Protein AF-A0A559QR42-F1 (afdb_monomer)

Structure (mmCIF, N/CA/C/O backbone):
data_AF-A0A559QR42-F1
#
_entry.id   AF-A0A559QR42-F1
#
loop_
_atom_site.group_PDB
_atom_site.id
_atom_site.type_symbol
_atom_site.label_atom_id
_atom_site.label_alt_id
_atom_site.label_comp_id
_atom_site.label_asym_id
_atom_site.label_entity_id
_atom_site.label_seq_id
_atom_site.pdbx_PDB_ins_code
_atom_site.Cartn_x
_atom_site.Cartn_y
_atom_site.Cartn_z
_atom_site.occupancy
_atom_site.B_iso_or_equiv
_atom_site.auth_seq_id
_atom_site.auth_comp_id
_atom_site.auth_asym_id
_atom_site.auth_atom_id
_atom_site.pdbx_PDB_model_num
ATOM 1 N N . MET A 1 1 ? 71.971 24.942 -103.217 1.00 48.34 1 MET A N 1
ATOM 2 C CA . MET A 1 1 ? 70.537 24.735 -102.934 1.00 48.34 1 MET A CA 1
ATOM 3 C C . MET A 1 1 ? 70.206 23.265 -103.142 1.00 48.34 1 MET A C 1
ATOM 5 O O . MET A 1 1 ? 70.294 22.813 -104.277 1.00 48.34 1 MET A O 1
ATOM 9 N N . PRO A 1 2 ? 69.898 22.518 -102.072 1.00 41.50 2 PRO A N 1
ATOM 10 C CA . PRO A 1 2 ? 69.070 21.326 -102.202 1.00 41.50 2 PRO A CA 1
ATOM 11 C C . PRO A 1 2 ? 67.877 21.336 -101.234 1.00 41.50 2 PRO A C 1
ATOM 13 O O . PRO A 1 2 ? 67.945 21.828 -100.109 1.00 41.50 2 PRO A O 1
ATOM 16 N N . HIS A 1 3 ? 66.775 20.794 -101.742 1.00 40.75 3 HIS A N 1
ATOM 17 C CA . HIS A 1 3 ? 65.477 20.646 -101.105 1.00 40.75 3 HIS A CA 1
ATOM 18 C C . HIS A 1 3 ? 65.529 19.683 -99.911 1.00 40.75 3 HIS A C 1
ATOM 20 O O . HIS A 1 3 ? 66.022 18.563 -100.027 1.00 40.75 3 HIS A O 1
ATOM 26 N N . ASN A 1 4 ? 64.964 20.115 -98.783 1.00 46.62 4 ASN A N 1
ATOM 27 C CA . ASN A 1 4 ? 64.775 19.302 -97.587 1.00 46.62 4 ASN A CA 1
ATOM 28 C C . ASN A 1 4 ? 63.515 18.435 -97.763 1.00 46.62 4 ASN A C 1
ATOM 30 O O . ASN A 1 4 ? 62.395 18.942 -97.706 1.00 46.62 4 ASN A O 1
ATOM 34 N N . GLN A 1 5 ? 63.698 17.145 -98.040 1.00 47.84 5 GLN A N 1
ATOM 35 C CA . GLN A 1 5 ? 62.618 16.159 -98.067 1.00 47.84 5 GLN A CA 1
ATOM 36 C C . GLN A 1 5 ? 62.342 15.685 -96.638 1.00 47.84 5 GLN A C 1
ATOM 38 O O . GLN A 1 5 ? 63.088 14.880 -96.084 1.00 47.84 5 GLN A O 1
ATOM 43 N N . VAL A 1 6 ? 61.272 16.204 -96.034 1.00 47.19 6 VAL A N 1
ATOM 44 C CA . VAL A 1 6 ? 60.769 15.712 -94.747 1.00 47.19 6 VAL A CA 1
ATOM 45 C C . VAL A 1 6 ? 60.077 14.367 -94.978 1.00 47.19 6 VAL A C 1
ATOM 47 O O . VAL A 1 6 ? 59.189 14.234 -95.820 1.00 47.19 6 VAL A O 1
ATOM 50 N N . SER A 1 7 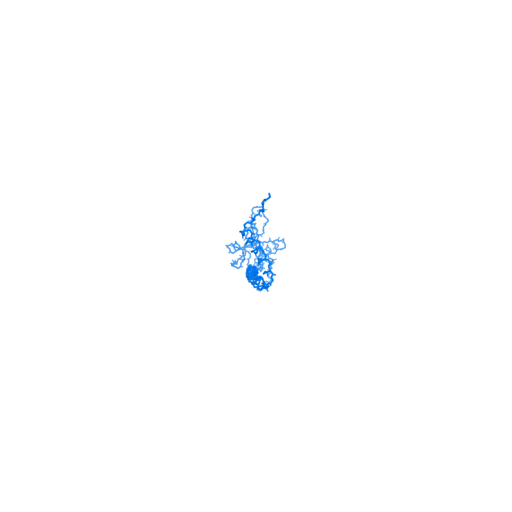? 60.548 13.364 -94.242 1.00 45.50 7 SER A N 1
ATOM 51 C CA . SER A 1 7 ? 60.148 11.961 -94.315 1.00 45.50 7 SER A CA 1
ATOM 52 C C . SER A 1 7 ? 58.661 11.760 -93.983 1.00 45.50 7 SER A C 1
ATOM 54 O O . SER A 1 7 ? 58.138 12.338 -93.034 1.00 45.50 7 SER A O 1
ATOM 56 N N . GLN A 1 8 ? 57.986 10.884 -94.736 1.00 50.66 8 GLN A N 1
ATOM 57 C CA . GLN A 1 8 ? 56.552 10.544 -94.639 1.00 50.66 8 GLN A CA 1
ATOM 58 C C . GLN A 1 8 ? 56.099 9.912 -93.299 1.00 50.66 8 GLN A C 1
ATOM 60 O O . GLN A 1 8 ? 54.953 9.473 -93.181 1.00 50.66 8 GLN A O 1
ATOM 65 N N . LEU A 1 9 ? 56.955 9.855 -92.276 1.00 47.38 9 LEU A N 1
ATOM 66 C CA . LEU A 1 9 ? 56.618 9.286 -90.966 1.00 47.38 9 LEU A CA 1
ATOM 67 C C . LEU A 1 9 ? 55.801 10.228 -90.062 1.00 47.38 9 LEU A C 1
ATOM 69 O O . LEU A 1 9 ? 55.102 9.736 -89.177 1.00 47.38 9 LEU A O 1
ATOM 73 N N . ASP A 1 10 ? 55.786 11.538 -90.323 1.00 46.66 10 ASP A N 1
ATOM 74 C CA . ASP A 1 10 ? 55.087 12.511 -89.463 1.00 46.66 10 ASP A CA 1
ATOM 75 C C . ASP A 1 10 ? 53.587 12.695 -89.774 1.00 46.66 10 ASP A C 1
ATOM 77 O O . ASP A 1 10 ? 52.849 13.271 -88.976 1.00 46.66 10 ASP A O 1
ATOM 81 N N . LEU A 1 11 ? 53.072 12.144 -90.880 1.00 46.94 11 LEU A N 1
ATOM 82 C CA . LEU A 1 11 ? 51.648 12.267 -91.247 1.00 46.94 11 LEU A CA 1
ATOM 83 C C . LEU A 1 11 ? 50.725 11.218 -90.602 1.00 46.94 11 LEU A C 1
ATOM 85 O O . LEU A 1 11 ? 49.505 11.306 -90.744 1.00 46.94 11 LEU A O 1
ATOM 89 N N . ARG A 1 12 ? 51.262 10.234 -89.865 1.00 47.16 12 ARG A N 1
ATOM 90 C CA . ARG A 1 12 ? 50.450 9.184 -89.216 1.00 47.16 12 ARG A CA 1
ATOM 91 C C . ARG A 1 12 ? 50.103 9.445 -87.747 1.00 47.16 12 ARG A C 1
ATOM 93 O O . ARG A 1 12 ? 49.232 8.755 -87.224 1.00 47.16 12 ARG A O 1
ATOM 100 N N . SER A 1 13 ? 50.694 10.447 -87.090 1.00 47.94 13 SER A N 1
ATOM 101 C CA . SER A 1 13 ? 50.365 10.773 -85.688 1.00 47.94 13 SER A CA 1
ATOM 102 C C . SER A 1 13 ? 49.194 11.762 -85.539 1.00 47.94 13 SER A C 1
ATOM 104 O O . SER A 1 13 ? 48.514 11.757 -84.514 1.00 47.94 13 SER A O 1
ATOM 106 N N . GLY A 1 14 ? 48.886 12.556 -86.574 1.00 46.16 14 GLY A N 1
ATOM 107 C CA . GLY A 1 14 ? 47.827 13.576 -86.532 1.00 46.16 14 GLY A CA 1
ATOM 108 C C . GLY A 1 14 ? 46.398 13.068 -86.777 1.00 46.16 14 GLY A C 1
ATOM 109 O O . GLY A 1 14 ? 45.439 13.699 -86.339 1.00 46.16 14 GLY A O 1
ATOM 110 N N . ALA A 1 15 ? 46.222 11.913 -87.429 1.00 45.84 15 ALA A N 1
ATOM 111 C CA . ALA A 1 15 ? 44.895 11.402 -87.800 1.00 45.84 15 ALA A CA 1
ATOM 112 C C . ALA A 1 15 ? 44.193 10.589 -86.690 1.00 45.84 15 ALA A C 1
ATOM 114 O O . ALA A 1 15 ? 42.978 10.404 -86.731 1.00 45.84 15 ALA A O 1
ATOM 115 N N . VAL A 1 16 ? 44.922 10.128 -85.665 1.00 46.62 16 VAL A N 1
ATOM 116 C CA . VAL A 1 16 ? 44.356 9.280 -84.591 1.00 46.62 16 VAL A CA 1
ATOM 117 C C . VAL A 1 16 ? 43.751 10.106 -83.444 1.00 46.62 16 VAL A C 1
AT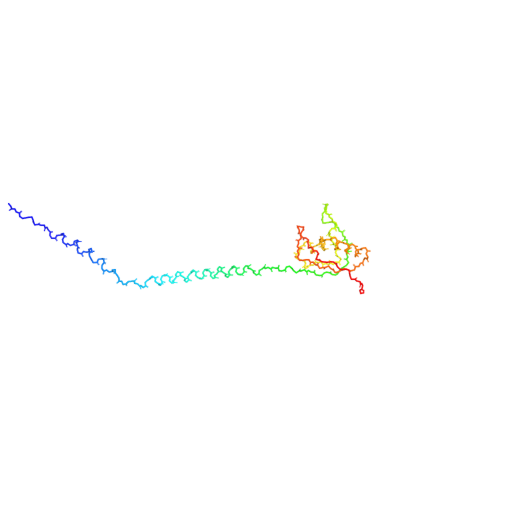OM 119 O O . VAL A 1 16 ? 42.957 9.595 -82.654 1.00 46.62 16 VAL A O 1
ATOM 122 N N . ILE A 1 17 ? 44.044 11.408 -83.371 1.00 46.78 17 ILE A N 1
ATOM 123 C CA . ILE A 1 17 ? 43.548 12.279 -82.291 1.00 46.78 17 ILE A CA 1
ATOM 124 C C . ILE A 1 17 ? 42.152 12.854 -82.610 1.00 46.78 17 ILE A C 1
ATOM 126 O O . ILE A 1 17 ? 41.370 13.104 -81.692 1.00 46.78 17 ILE A O 1
ATOM 130 N N . CYS A 1 18 ? 41.765 12.961 -83.886 1.00 41.34 18 CYS A N 1
ATOM 131 C CA . CYS A 1 18 ? 40.455 13.508 -84.271 1.00 41.34 18 CYS A CA 1
ATOM 132 C C . CYS A 1 18 ? 39.298 12.491 -84.251 1.00 41.34 18 CYS A C 1
ATOM 134 O O . CYS A 1 18 ? 38.146 12.898 -84.129 1.00 41.34 18 CYS A O 1
ATOM 136 N N . ALA A 1 19 ? 39.564 11.179 -84.270 1.00 43.06 19 ALA A N 1
ATOM 137 C CA . ALA A 1 19 ? 38.504 10.163 -84.209 1.00 43.06 19 ALA A CA 1
ATOM 138 C C . ALA A 1 19 ? 38.020 9.845 -82.778 1.00 43.06 19 ALA A C 1
ATOM 140 O O . ALA A 1 19 ? 36.932 9.301 -82.602 1.00 43.06 19 ALA A O 1
ATOM 141 N N . LYS A 1 20 ? 38.777 10.207 -81.729 1.00 39.41 20 LYS A N 1
ATOM 142 C CA . LYS A 1 20 ? 38.377 9.932 -80.332 1.00 39.41 20 LYS A CA 1
ATOM 143 C C . LYS A 1 20 ? 37.459 10.984 -79.702 1.00 39.41 20 LYS A C 1
ATOM 145 O O . LYS A 1 20 ? 36.900 10.716 -78.644 1.00 39.41 20 LYS A O 1
ATOM 150 N N . ARG A 1 21 ? 37.263 12.156 -80.323 1.00 42.84 21 ARG A N 1
ATOM 151 C CA . ARG A 1 21 ? 36.347 13.198 -79.805 1.00 42.84 21 ARG A CA 1
ATOM 152 C C . ARG A 1 21 ? 34.956 13.211 -80.439 1.00 42.84 21 ARG A C 1
ATOM 154 O O . ARG A 1 21 ? 34.079 13.872 -79.897 1.00 42.84 21 ARG A O 1
ATOM 161 N N . TYR A 1 22 ? 34.722 12.445 -81.504 1.00 36.47 22 TYR A N 1
ATOM 162 C CA . TYR A 1 22 ? 33.436 12.415 -82.217 1.00 36.47 22 TYR A CA 1
ATOM 163 C C . TYR A 1 22 ? 32.593 11.153 -81.951 1.00 36.47 22 TYR A C 1
ATOM 165 O O . TYR A 1 22 ? 31.733 10.791 -82.741 1.00 36.47 22 TYR A O 1
ATOM 173 N N . ALA A 1 23 ? 32.819 10.487 -80.814 1.00 38.44 23 ALA A N 1
ATOM 174 C CA . ALA A 1 23 ? 31.893 9.502 -80.241 1.00 38.44 23 ALA A CA 1
ATOM 175 C C . ALA A 1 23 ? 31.300 10.000 -78.905 1.00 38.44 23 ALA A C 1
ATOM 177 O O . ALA A 1 23 ? 30.876 9.224 -78.051 1.00 38.44 23 ALA A O 1
ATOM 178 N N . SER A 1 24 ? 31.291 11.322 -78.710 1.00 45.84 24 SER A N 1
ATOM 179 C CA . SER A 1 24 ? 30.508 11.994 -77.678 1.00 45.84 24 SER A CA 1
ATOM 180 C C . SER A 1 24 ? 29.122 12.270 -78.244 1.00 45.84 24 SER A C 1
ATOM 182 O O . SER A 1 24 ? 28.943 13.278 -78.917 1.00 45.84 24 SER A O 1
ATOM 184 N N . THR A 1 25 ? 28.191 11.340 -78.013 1.00 45.34 25 THR A N 1
ATOM 185 C CA . THR A 1 25 ? 26.717 11.483 -77.931 1.00 45.34 25 THR A CA 1
ATOM 186 C C . THR A 1 25 ? 26.082 10.180 -78.410 1.00 45.34 25 THR A C 1
ATOM 188 O O . THR A 1 25 ? 25.803 10.042 -79.586 1.00 45.34 25 THR A O 1
ATOM 191 N N . ASN A 1 26 ? 25.932 9.185 -77.524 1.00 42.44 26 ASN A N 1
ATOM 192 C CA . ASN A 1 26 ? 24.897 8.133 -77.634 1.00 42.44 26 ASN A CA 1
ATOM 193 C C . ASN A 1 26 ? 24.883 7.165 -76.435 1.00 42.44 26 ASN A C 1
ATOM 195 O O . ASN A 1 26 ? 24.619 5.982 -76.586 1.00 42.44 26 ASN A O 1
ATOM 199 N N . ASN A 1 27 ? 25.133 7.648 -75.214 1.00 41.25 27 ASN A N 1
ATOM 200 C CA . ASN A 1 27 ? 24.952 6.832 -74.005 1.00 41.25 27 ASN A CA 1
ATOM 201 C C . ASN A 1 27 ? 24.165 7.590 -72.925 1.00 41.25 27 ASN A C 1
ATOM 203 O O . ASN A 1 27 ? 24.554 7.643 -71.764 1.00 41.25 27 ASN A O 1
ATOM 207 N N . HIS A 1 28 ? 23.013 8.152 -73.299 1.00 41.50 28 HIS A N 1
ATOM 208 C CA . HIS A 1 28 ? 21.972 8.558 -72.347 1.00 41.50 28 HIS A CA 1
ATOM 209 C C . HIS A 1 28 ? 21.075 7.361 -71.985 1.00 41.50 28 HIS A C 1
ATOM 211 O O . HIS A 1 28 ? 19.865 7.402 -72.170 1.00 41.50 28 HIS A O 1
ATOM 217 N N . ALA A 1 29 ? 21.658 6.263 -71.496 1.00 47.19 29 ALA A N 1
ATOM 218 C CA . ALA A 1 29 ? 20.868 5.106 -71.051 1.00 47.19 29 ALA A CA 1
ATOM 219 C C . ALA A 1 29 ? 21.439 4.360 -69.833 1.00 47.19 29 ALA A C 1
ATOM 221 O O . ALA A 1 29 ? 20.752 3.524 -69.252 1.00 47.19 29 ALA A O 1
ATOM 222 N N . SER A 1 30 ? 22.656 4.666 -69.380 1.00 49.06 30 SER A N 1
ATOM 223 C CA . SER A 1 30 ? 23.272 3.980 -68.233 1.00 49.06 30 SER A CA 1
ATOM 224 C C . SER A 1 30 ? 23.145 4.741 -66.907 1.00 49.06 30 SER A C 1
ATOM 226 O O . SER A 1 30 ? 23.276 4.137 -65.844 1.00 49.06 30 SER A O 1
ATOM 228 N N . THR A 1 31 ? 22.809 6.033 -66.920 1.00 52.31 31 THR A N 1
ATOM 229 C CA . THR A 1 31 ? 22.735 6.843 -65.690 1.00 52.31 31 THR A CA 1
ATOM 230 C C . THR A 1 31 ? 21.410 6.679 -64.942 1.00 52.31 31 THR A C 1
ATOM 232 O O . THR A 1 31 ? 21.409 6.640 -63.714 1.00 52.31 31 THR A O 1
ATOM 235 N N . ALA A 1 32 ? 20.289 6.498 -65.650 1.00 49.81 32 ALA A N 1
ATOM 236 C CA . ALA A 1 32 ? 18.975 6.310 -65.025 1.00 49.81 32 ALA A CA 1
ATOM 237 C C . ALA A 1 32 ? 18.850 4.943 -64.329 1.00 49.81 32 ALA A C 1
ATOM 239 O O . ALA A 1 32 ? 18.356 4.862 -63.209 1.00 49.81 32 ALA A O 1
ATOM 240 N N . ALA A 1 33 ? 19.373 3.872 -64.939 1.00 50.00 33 ALA A N 1
ATOM 241 C CA . ALA A 1 33 ? 19.338 2.527 -64.360 1.00 50.00 33 ALA A CA 1
ATOM 242 C C . ALA A 1 33 ? 20.287 2.372 -63.155 1.00 50.00 33 ALA A C 1
ATOM 244 O O . ALA A 1 33 ? 19.966 1.673 -62.192 1.00 50.00 33 ALA A O 1
ATOM 245 N N . VAL A 1 34 ? 21.443 3.050 -63.169 1.00 51.31 34 VAL A N 1
ATOM 246 C CA . VAL A 1 34 ? 22.375 3.071 -62.028 1.00 51.31 34 VAL A CA 1
ATOM 247 C C . VAL A 1 34 ? 21.857 3.973 -60.900 1.00 51.31 34 VAL A C 1
ATOM 249 O O . VAL A 1 34 ? 21.994 3.607 -59.733 1.00 51.31 34 VAL A O 1
ATOM 252 N N . ALA A 1 35 ? 21.195 5.091 -61.216 1.00 49.97 35 ALA A N 1
ATOM 253 C CA . ALA A 1 35 ? 20.513 5.925 -60.226 1.00 49.97 35 ALA A CA 1
ATOM 254 C C . ALA A 1 35 ? 19.318 5.189 -59.590 1.00 49.97 35 ALA A C 1
ATOM 256 O O . ALA A 1 35 ? 19.239 5.103 -58.367 1.00 49.97 35 ALA A O 1
ATOM 257 N N . ALA A 1 36 ? 18.452 4.548 -60.383 1.00 50.28 36 ALA A N 1
ATOM 258 C CA . ALA A 1 36 ? 17.294 3.794 -59.890 1.00 50.28 36 ALA A CA 1
ATOM 259 C C . ALA A 1 36 ? 17.684 2.628 -58.959 1.00 50.28 36 ALA A C 1
ATOM 261 O O . ALA A 1 36 ? 17.022 2.386 -57.949 1.00 50.28 36 ALA A O 1
ATOM 262 N N . ARG A 1 37 ? 18.809 1.946 -59.230 1.00 50.41 37 ARG A N 1
ATOM 263 C CA . ARG A 1 37 ? 19.352 0.903 -58.338 1.00 50.41 37 ARG A CA 1
ATOM 264 C C . ARG A 1 37 ? 19.889 1.452 -57.012 1.00 50.41 37 ARG A C 1
ATOM 266 O O . ARG A 1 37 ? 19.875 0.729 -56.018 1.00 50.41 37 ARG A O 1
ATOM 273 N N . ARG A 1 38 ? 20.354 2.706 -56.972 1.00 49.38 38 ARG A N 1
ATOM 274 C CA . ARG A 1 38 ? 20.763 3.374 -55.723 1.00 49.38 38 ARG A CA 1
ATOM 275 C C . ARG A 1 38 ? 19.546 3.810 -54.903 1.00 49.38 38 ARG A C 1
ATOM 277 O O . ARG A 1 38 ? 19.522 3.541 -53.707 1.00 49.38 38 ARG A O 1
ATOM 284 N N . TYR A 1 39 ? 18.498 4.336 -55.543 1.00 48.12 39 TYR A N 1
ATOM 285 C CA . TYR A 1 39 ? 17.255 4.705 -54.852 1.00 48.12 39 TYR A CA 1
ATOM 286 C C . TYR A 1 39 ? 16.507 3.498 -54.261 1.00 48.12 39 TYR A C 1
ATOM 288 O O . TYR A 1 39 ? 16.041 3.580 -53.131 1.00 48.12 39 TYR A O 1
ATOM 296 N N . ALA A 1 40 ? 16.464 2.349 -54.946 1.00 48.03 40 ALA A N 1
ATOM 297 C CA . ALA A 1 40 ? 15.822 1.136 -54.416 1.00 48.03 40 ALA A CA 1
ATOM 298 C C . ALA A 1 40 ? 16.545 0.525 -53.193 1.00 48.03 40 ALA A C 1
ATOM 300 O O . ALA A 1 40 ? 15.934 -0.155 -52.370 1.00 48.03 40 ALA A O 1
ATOM 301 N N . LYS A 1 41 ? 17.860 0.754 -53.062 1.00 46.22 41 LYS A N 1
ATOM 302 C CA . LYS A 1 41 ? 18.676 0.231 -51.953 1.00 46.22 41 LYS A CA 1
ATOM 303 C C . LYS A 1 41 ? 18.615 1.130 -50.710 1.00 46.22 41 LYS A C 1
ATOM 305 O O . LYS A 1 41 ? 18.723 0.632 -49.590 1.00 46.22 41 LYS A O 1
ATOM 310 N N . GLU A 1 42 ? 18.414 2.430 -50.911 1.00 47.38 42 GLU A N 1
ATOM 311 C CA . GLU A 1 42 ? 18.252 3.439 -49.856 1.00 47.38 42 GLU A CA 1
ATOM 312 C C . GLU A 1 42 ? 16.845 3.390 -49.234 1.00 47.38 42 GLU A C 1
ATOM 314 O O . GLU A 1 42 ? 16.713 3.389 -48.009 1.00 47.38 42 GLU A O 1
ATOM 319 N N . THR A 1 43 ? 15.789 3.233 -50.045 1.00 50.09 43 THR A N 1
ATOM 320 C CA . THR A 1 43 ? 14.398 3.138 -49.556 1.00 50.09 43 THR A CA 1
ATOM 321 C C . THR A 1 43 ? 14.159 1.898 -48.692 1.00 50.09 43 THR A C 1
ATOM 323 O O . THR A 1 43 ? 13.510 1.989 -47.652 1.00 50.09 43 THR A O 1
ATOM 326 N N . GLY A 1 44 ? 14.751 0.751 -49.046 1.00 48.88 44 GLY A N 1
ATOM 327 C CA . GLY A 1 44 ? 14.668 -0.472 -48.238 1.00 48.88 44 GLY A CA 1
ATOM 328 C C . GLY A 1 44 ? 15.408 -0.387 -46.895 1.00 48.88 44 GLY A C 1
ATOM 329 O O . GLY A 1 44 ? 15.001 -1.030 -45.928 1.00 48.88 44 GLY A O 1
ATOM 330 N N . LYS A 1 45 ? 16.475 0.421 -46.800 1.00 50.38 45 LYS A N 1
ATOM 331 C CA . LYS A 1 45 ? 17.168 0.708 -45.530 1.00 50.38 45 LYS A CA 1
ATOM 332 C C . LYS A 1 45 ? 16.358 1.663 -44.654 1.00 50.38 45 LYS A C 1
ATOM 334 O O . LYS A 1 45 ? 16.217 1.402 -43.464 1.00 50.38 45 LYS A O 1
ATOM 339 N N . MET A 1 46 ? 15.791 2.712 -45.244 1.00 50.06 46 MET A N 1
ATOM 340 C CA . MET A 1 46 ? 14.952 3.686 -44.538 1.00 50.06 46 MET A CA 1
ATOM 341 C C . MET A 1 46 ? 13.670 3.043 -43.995 1.00 50.06 46 MET A C 1
ATOM 343 O O . MET A 1 46 ? 13.319 3.269 -42.845 1.00 50.06 46 MET A O 1
ATOM 347 N N . MET A 1 47 ? 13.025 2.160 -44.764 1.00 47.97 47 MET A N 1
ATOM 348 C CA . MET A 1 47 ? 11.830 1.430 -44.325 1.00 47.97 47 MET A CA 1
ATOM 349 C C . MET A 1 47 ? 12.139 0.417 -43.215 1.00 47.97 47 MET A C 1
ATOM 351 O O . MET A 1 47 ? 11.349 0.271 -42.289 1.00 47.97 47 MET A O 1
ATOM 355 N N . LYS A 1 48 ? 13.318 -0.221 -43.237 1.00 52.06 48 LYS A N 1
ATOM 356 C CA . LYS A 1 48 ? 13.779 -1.060 -42.120 1.00 52.06 48 LYS A CA 1
ATOM 357 C C . LYS A 1 48 ? 14.041 -0.239 -40.860 1.00 52.06 48 LYS A C 1
ATOM 359 O O . LYS A 1 48 ? 13.609 -0.656 -39.800 1.00 52.06 48 LYS A O 1
ATOM 364 N N . ILE A 1 49 ? 14.678 0.927 -40.966 1.00 57.22 49 ILE A N 1
ATOM 365 C CA . ILE A 1 49 ? 14.923 1.809 -39.813 1.00 57.22 49 ILE A CA 1
ATOM 366 C C . ILE A 1 49 ? 13.603 2.350 -39.245 1.00 57.22 49 ILE A C 1
ATOM 368 O O . ILE A 1 49 ? 13.430 2.354 -38.031 1.00 57.22 49 ILE A O 1
ATOM 372 N N . LEU A 1 50 ? 12.644 2.729 -40.097 1.00 52.66 50 LEU A N 1
ATOM 373 C CA . LEU A 1 50 ? 11.328 3.199 -39.658 1.00 52.66 50 LEU A CA 1
ATOM 374 C C . LEU A 1 50 ? 10.538 2.095 -38.936 1.00 52.66 50 LEU A C 1
ATOM 376 O O . LEU A 1 50 ? 9.931 2.350 -37.901 1.00 52.66 50 LEU A O 1
ATOM 380 N N . VAL A 1 51 ? 10.595 0.859 -39.445 1.00 55.78 51 VAL A N 1
ATOM 381 C CA . VAL A 1 51 ? 9.974 -0.310 -38.803 1.00 55.78 51 VAL A CA 1
ATOM 382 C C . VAL A 1 51 ? 10.684 -0.658 -37.493 1.00 55.78 51 VAL A C 1
ATOM 384 O O . VAL A 1 51 ? 10.010 -0.934 -36.506 1.00 55.78 51 VAL A O 1
ATOM 387 N N . THR A 1 52 ? 12.016 -0.572 -37.417 1.00 54.41 52 THR A N 1
ATOM 388 C CA . THR A 1 52 ? 12.746 -0.787 -36.156 1.00 54.41 52 THR A CA 1
ATOM 389 C C . THR A 1 52 ? 12.411 0.285 -35.114 1.00 54.41 52 THR A C 1
ATOM 391 O O . THR A 1 52 ? 12.190 -0.056 -33.958 1.00 54.41 52 THR A O 1
ATOM 394 N N . ILE A 1 53 ? 12.296 1.562 -35.498 1.00 55.69 53 ILE A N 1
ATOM 395 C CA . ILE A 1 53 ? 11.926 2.647 -34.570 1.00 55.69 53 ILE A CA 1
ATOM 396 C C . ILE A 1 53 ? 10.473 2.493 -34.093 1.00 55.69 53 ILE A C 1
ATOM 398 O O . ILE A 1 53 ? 10.196 2.666 -32.908 1.00 55.69 53 ILE A O 1
ATOM 402 N N . LEU A 1 54 ? 9.552 2.099 -34.979 1.00 52.00 54 LEU A N 1
ATOM 403 C CA . LEU A 1 54 ? 8.146 1.886 -34.625 1.00 52.00 54 LEU A CA 1
ATOM 404 C C . LEU A 1 54 ? 7.944 0.651 -33.725 1.00 52.00 54 LEU A C 1
ATOM 406 O O . LEU A 1 54 ? 7.100 0.680 -32.835 1.00 52.00 54 LEU A O 1
ATOM 410 N N . THR A 1 55 ? 8.757 -0.400 -33.895 1.00 52.66 55 THR A N 1
ATOM 411 C CA . THR A 1 55 ? 8.681 -1.632 -33.081 1.00 52.66 55 THR A CA 1
ATOM 412 C C . THR A 1 55 ? 9.277 -1.451 -31.676 1.00 52.66 55 THR A C 1
ATOM 414 O O . THR A 1 55 ? 8.890 -2.153 -30.747 1.00 52.66 55 THR A O 1
ATOM 417 N N . VAL A 1 56 ? 10.178 -0.482 -31.473 1.00 55.56 56 VAL A N 1
ATOM 418 C CA . VAL A 1 56 ? 10.711 -0.151 -30.134 1.00 55.56 56 VAL A CA 1
ATOM 419 C C . VAL A 1 56 ? 9.709 0.675 -29.306 1.00 55.56 56 VAL A C 1
ATOM 421 O O . VAL A 1 56 ? 9.789 0.692 -28.082 1.00 55.56 56 VAL A O 1
ATOM 424 N N . CYS A 1 57 ? 8.721 1.319 -29.938 1.00 49.84 57 CYS A N 1
ATOM 425 C CA . CYS A 1 57 ? 7.810 2.252 -29.264 1.00 49.84 57 CYS A CA 1
ATOM 426 C C . CYS A 1 57 ? 6.587 1.600 -28.579 1.00 49.84 57 CYS A C 1
ATOM 428 O O . CYS A 1 57 ? 5.849 2.286 -27.879 1.00 49.84 57 CYS A O 1
ATOM 430 N N . THR A 1 58 ? 6.353 0.290 -28.735 1.00 50.91 58 THR A N 1
ATOM 431 C CA . THR A 1 58 ? 5.146 -0.389 -28.208 1.00 50.91 58 THR A CA 1
ATOM 432 C C . THR A 1 58 ? 5.342 -1.124 -26.876 1.00 50.91 58 THR A C 1
ATOM 434 O O . THR A 1 58 ? 4.457 -1.861 -26.456 1.00 50.91 58 THR A O 1
ATOM 437 N N . LEU A 1 59 ? 6.469 -0.930 -26.184 1.00 51.94 59 LEU A N 1
ATOM 438 C CA . LEU A 1 59 ? 6.743 -1.518 -24.861 1.00 51.94 59 LEU A CA 1
ATOM 439 C C . LEU A 1 59 ? 6.594 -0.488 -23.731 1.00 51.94 59 LEU A C 1
ATOM 441 O O . LEU A 1 59 ? 7.387 -0.447 -22.796 1.00 51.94 59 LEU A O 1
ATOM 445 N N . VAL A 1 60 ? 5.575 0.367 -23.805 1.00 54.66 60 VAL A N 1
ATOM 446 C CA . VAL A 1 60 ? 5.117 1.098 -22.619 1.00 54.66 60 VAL A CA 1
ATOM 447 C C . VAL A 1 60 ? 4.247 0.150 -21.804 1.00 54.66 60 VAL A C 1
ATOM 449 O O . VAL A 1 60 ? 3.041 0.051 -22.013 1.00 54.66 60 VAL A O 1
ATOM 452 N N . SER A 1 61 ? 4.881 -0.592 -20.896 1.00 53.78 61 SER A N 1
ATOM 453 C CA . SER A 1 61 ? 4.179 -1.311 -19.837 1.00 53.78 61 SER A CA 1
ATOM 454 C C . SER A 1 61 ? 3.390 -0.288 -19.025 1.00 53.78 61 SER A C 1
ATOM 456 O O . SER A 1 61 ? 3.962 0.459 -18.235 1.00 53.78 61 SER A O 1
ATOM 458 N N . THR A 1 62 ? 2.079 -0.208 -19.243 1.00 51.88 62 THR A N 1
ATOM 459 C CA . THR A 1 62 ? 1.197 0.537 -18.348 1.00 51.88 62 THR A CA 1
ATOM 460 C C . THR A 1 62 ? 1.208 -0.200 -17.019 1.00 51.88 62 THR A C 1
ATOM 462 O O . THR A 1 62 ? 0.687 -1.315 -16.939 1.00 51.88 62 THR A O 1
ATOM 465 N N . SER A 1 63 ? 1.836 0.375 -15.995 1.00 57.84 63 SER A N 1
ATOM 466 C CA . SER A 1 63 ? 1.733 -0.176 -14.652 1.00 57.84 63 SER A CA 1
ATOM 467 C C . SER A 1 63 ? 0.266 -0.129 -14.228 1.00 57.84 63 SER A C 1
ATOM 469 O O . SER A 1 63 ? -0.351 0.935 -14.169 1.00 57.84 63 SER A O 1
ATOM 471 N N . GLN A 1 64 ? -0.336 -1.299 -14.016 1.00 63.72 64 GLN A N 1
ATOM 472 C CA . GLN A 1 64 ? -1.689 -1.358 -13.486 1.00 63.72 64 GLN A CA 1
ATOM 473 C C . GLN A 1 64 ? -1.636 -1.052 -11.994 1.00 63.72 64 GLN A C 1
ATOM 475 O O . GLN A 1 64 ? -0.883 -1.655 -11.237 1.00 63.72 64 GLN A O 1
ATOM 480 N N . ALA A 1 65 ? -2.433 -0.069 -11.598 1.00 76.69 65 ALA A N 1
ATOM 481 C CA . ALA A 1 65 ? -2.735 0.224 -10.213 1.00 76.69 65 ALA A CA 1
ATOM 482 C C . ALA A 1 65 ? -3.620 -0.894 -9.640 1.00 76.69 65 ALA A C 1
ATOM 484 O O . ALA A 1 65 ? -4.783 -1.012 -10.034 1.00 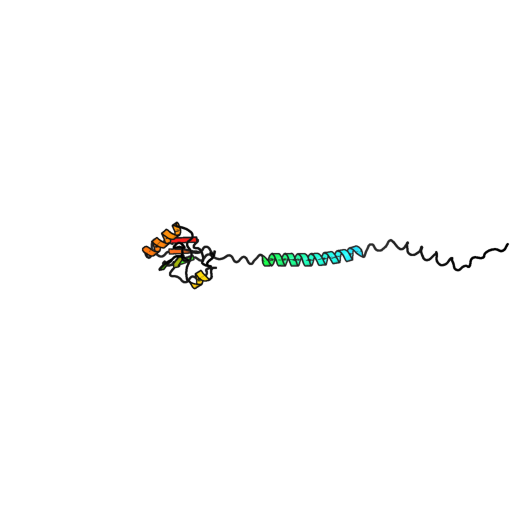76.69 65 ALA A O 1
ATOM 485 N N . GLY A 1 66 ? -3.083 -1.684 -8.711 1.00 86.06 66 GLY A N 1
ATOM 486 C CA . GLY A 1 66 ? -3.857 -2.683 -7.974 1.00 86.06 66 GLY A CA 1
ATOM 487 C C . GLY A 1 66 ? -4.861 -2.035 -7.013 1.00 86.06 66 GLY A C 1
ATOM 488 O O . GLY A 1 66 ? -4.643 -0.927 -6.507 1.00 86.06 66 GLY A O 1
ATOM 489 N N . VAL A 1 67 ? -5.978 -2.720 -6.759 1.00 92.50 67 VAL A N 1
ATOM 490 C CA . VAL A 1 67 ? -6.979 -2.319 -5.758 1.00 92.50 67 VAL A CA 1
ATOM 491 C C . VAL A 1 67 ? -7.050 -3.390 -4.679 1.00 92.50 67 VAL A C 1
ATOM 493 O O . VAL A 1 67 ? -7.408 -4.535 -4.941 1.00 92.50 67 VAL A O 1
ATOM 496 N N . TYR A 1 68 ? -6.762 -2.993 -3.446 1.00 92.31 68 TYR A N 1
ATOM 497 C CA . TYR A 1 68 ? -6.627 -3.883 -2.301 1.00 92.31 68 TYR A CA 1
ATOM 498 C C . TYR A 1 68 ? -7.701 -3.566 -1.272 1.00 92.31 68 TYR A C 1
ATOM 500 O O . TYR A 1 68 ? -7.894 -2.404 -0.927 1.00 92.31 68 TYR A O 1
ATOM 508 N N . THR A 1 69 ? -8.388 -4.582 -0.754 1.00 93.31 69 THR A N 1
ATOM 509 C CA . THR A 1 69 ? -9.326 -4.411 0.365 1.00 93.31 69 THR A CA 1
ATOM 510 C C . THR A 1 69 ? -8.827 -5.200 1.564 1.00 93.31 69 THR A C 1
ATOM 512 O O . THR A 1 69 ? -8.770 -6.425 1.508 1.00 93.31 69 THR A O 1
ATOM 515 N N . ALA A 1 70 ? -8.454 -4.500 2.633 1.00 93.88 70 ALA A N 1
ATOM 516 C CA . ALA A 1 70 ? -7.775 -5.081 3.790 1.00 93.88 70 ALA A CA 1
ATOM 517 C C . ALA A 1 70 ? -7.986 -4.234 5.051 1.00 93.88 70 ALA A C 1
ATOM 519 O O . ALA A 1 70 ? -8.416 -3.086 4.969 1.00 93.88 70 ALA A O 1
ATOM 520 N N . THR A 1 71 ? -7.670 -4.776 6.222 1.00 95.12 71 THR A N 1
ATOM 521 C CA . THR A 1 71 ? -7.386 -3.966 7.418 1.00 95.12 71 THR A CA 1
ATOM 522 C C . THR A 1 71 ? -5.945 -3.451 7.357 1.00 95.12 71 THR A C 1
ATOM 524 O O . THR A 1 71 ? -5.128 -3.975 6.599 1.00 95.12 71 THR A O 1
ATOM 527 N N . ILE A 1 72 ? -5.625 -2.403 8.117 1.00 95.56 72 ILE A N 1
ATOM 528 C CA . ILE A 1 72 ? -4.246 -1.915 8.266 1.00 95.56 72 ILE A CA 1
ATOM 529 C C . ILE A 1 72 ? -3.698 -2.497 9.564 1.00 95.56 72 ILE A C 1
ATOM 531 O O . ILE A 1 72 ? -4.251 -2.215 10.620 1.00 95.56 72 ILE A O 1
ATOM 535 N N . ASP A 1 73 ? -2.615 -3.271 9.494 1.00 96.06 73 ASP A N 1
ATOM 536 C CA . ASP A 1 73 ? -2.000 -3.870 10.687 1.00 96.06 73 ASP A CA 1
ATOM 537 C C . ASP A 1 73 ? -1.099 -2.866 11.418 1.00 96.06 73 ASP A C 1
ATOM 539 O O . ASP A 1 73 ? -0.988 -2.881 12.644 1.00 96.06 73 ASP A O 1
ATOM 543 N N . ARG A 1 74 ? -0.419 -1.987 10.667 1.00 95.25 74 ARG A N 1
ATOM 544 C CA . ARG A 1 74 ? 0.458 -0.947 11.225 1.00 95.25 74 ARG A CA 1
ATOM 545 C C . ARG A 1 74 ? 0.750 0.182 10.239 1.00 95.25 74 ARG A C 1
ATOM 547 O O . ARG A 1 74 ? 0.697 -0.004 9.021 1.00 95.25 74 ARG A O 1
ATOM 554 N N . ILE A 1 75 ? 1.153 1.322 10.798 1.00 95.25 75 ILE A N 1
ATOM 555 C CA . ILE A 1 75 ? 1.705 2.478 10.081 1.00 95.25 75 ILE A CA 1
ATOM 556 C C . ILE A 1 75 ? 3.117 2.737 10.611 1.00 95.25 75 ILE A C 1
ATOM 558 O O . ILE A 1 75 ? 3.331 2.739 11.824 1.00 95.25 75 ILE A O 1
ATOM 562 N N . GLN A 1 76 ? 4.088 2.925 9.721 1.00 93.50 76 GLN A N 1
ATOM 563 C CA . GLN A 1 76 ? 5.490 3.170 10.071 1.00 93.50 76 GLN A CA 1
ATOM 564 C C . GLN A 1 76 ? 6.106 4.223 9.149 1.00 93.50 76 GLN A C 1
ATOM 566 O O . GLN A 1 76 ? 5.563 4.523 8.090 1.00 93.50 76 GLN A O 1
ATOM 571 N N . ALA A 1 77 ? 7.239 4.787 9.557 1.00 92.00 77 ALA A N 1
ATOM 572 C CA . ALA A 1 77 ? 8.066 5.586 8.664 1.00 92.00 77 ALA A CA 1
ATOM 573 C C . ALA A 1 77 ? 8.809 4.679 7.672 1.00 92.00 77 ALA A C 1
ATOM 575 O O . ALA A 1 77 ? 9.174 3.550 8.011 1.00 92.00 77 ALA A O 1
ATOM 576 N N . GLU A 1 78 ? 9.027 5.173 6.455 1.00 87.94 78 GLU A N 1
ATOM 577 C CA . GLU A 1 78 ? 9.843 4.493 5.443 1.00 87.94 78 GLU A CA 1
ATOM 578 C C . GLU A 1 78 ? 11.301 4.327 5.897 1.00 87.94 78 GLU A C 1
ATOM 580 O O . GLU A 1 78 ? 11.889 3.253 5.734 1.00 87.94 78 GLU A O 1
ATOM 585 N N . GLY A 1 79 ? 11.851 5.372 6.515 1.00 85.44 79 GLY A N 1
ATOM 586 C CA . GLY A 1 79 ? 13.198 5.428 7.054 1.00 85.44 79 GLY A CA 1
ATOM 587 C C . GLY A 1 79 ? 13.299 6.315 8.295 1.00 85.44 79 GLY A C 1
ATOM 588 O O . GLY A 1 79 ? 12.328 6.893 8.787 1.00 85.44 79 GLY A O 1
ATOM 589 N N . ILE A 1 80 ? 14.509 6.398 8.849 1.00 83.88 80 ILE A N 1
ATOM 590 C CA . ILE A 1 80 ? 14.791 7.273 9.991 1.00 83.88 80 ILE A CA 1
ATOM 591 C C . ILE A 1 80 ? 14.728 8.726 9.519 1.00 83.88 80 ILE A C 1
ATOM 593 O O . ILE A 1 80 ? 15.456 9.109 8.609 1.00 83.88 80 ILE A O 1
ATOM 597 N N . GLY A 1 81 ? 13.909 9.537 10.190 1.00 81.62 81 GLY A N 1
ATOM 598 C CA . GLY A 1 81 ? 13.717 10.948 9.848 1.00 81.62 81 GLY A CA 1
ATOM 599 C C . GLY A 1 81 ? 12.549 11.205 8.895 1.00 81.62 81 GLY A C 1
ATOM 600 O O . GLY A 1 81 ? 12.193 12.364 8.703 1.00 81.62 81 GLY A O 1
ATOM 601 N N . ASP A 1 82 ? 11.918 10.152 8.371 1.00 82.94 82 ASP A N 1
ATOM 602 C CA . ASP A 1 82 ? 10.704 10.277 7.572 1.00 82.94 82 ASP A CA 1
ATOM 603 C C . ASP A 1 82 ? 9.454 10.340 8.451 1.00 82.94 82 ASP A C 1
ATOM 605 O O . ASP A 1 82 ? 9.393 9.810 9.565 1.00 82.94 82 ASP A O 1
ATOM 609 N N . ASN A 1 83 ? 8.412 10.970 7.911 1.00 82.38 83 ASN A N 1
ATOM 610 C CA . ASN A 1 83 ? 7.079 10.900 8.496 1.00 82.38 83 ASN A CA 1
ATOM 611 C C . ASN A 1 83 ? 6.546 9.459 8.429 1.00 82.38 83 ASN A C 1
ATOM 613 O O . ASN A 1 83 ? 7.009 8.659 7.622 1.00 82.38 83 ASN A O 1
ATOM 617 N N . PHE A 1 84 ? 5.537 9.139 9.247 1.00 87.50 84 PHE A N 1
ATOM 618 C CA . PHE A 1 84 ? 4.866 7.830 9.317 1.00 87.50 84 PHE A CA 1
ATOM 619 C C . PHE A 1 84 ? 4.086 7.470 8.041 1.00 87.50 84 PHE A C 1
ATOM 621 O O . PHE A 1 84 ? 2.883 7.274 8.072 1.00 87.50 84 PHE A O 1
ATOM 628 N N . ASN A 1 85 ? 4.744 7.424 6.893 1.00 93.00 85 ASN A N 1
ATOM 629 C CA . ASN A 1 85 ? 4.141 7.434 5.572 1.00 93.00 85 ASN A CA 1
ATOM 630 C C . ASN A 1 85 ? 3.974 6.050 4.944 1.00 93.00 85 ASN A C 1
ATOM 632 O O . ASN A 1 85 ? 3.618 5.990 3.780 1.00 93.00 85 ASN A O 1
ATOM 636 N N . VAL A 1 86 ? 4.198 4.948 5.651 1.00 95.44 86 VAL A N 1
ATOM 637 C CA . VAL A 1 86 ? 4.054 3.600 5.088 1.00 95.44 86 VAL A CA 1
ATOM 638 C C . VAL A 1 86 ? 2.978 2.826 5.832 1.00 95.44 86 VAL A C 1
ATOM 640 O O . VAL A 1 86 ? 3.036 2.676 7.052 1.00 95.44 86 VAL A O 1
ATOM 643 N N . ILE A 1 87 ? 2.014 2.290 5.086 1.00 96.31 87 ILE A N 1
ATOM 644 C CA . ILE A 1 87 ? 0.981 1.382 5.591 1.00 96.31 87 ILE A CA 1
ATOM 645 C C . ILE A 1 87 ? 1.315 -0.064 5.253 1.00 96.31 87 ILE A C 1
ATOM 647 O O . ILE A 1 87 ? 1.781 -0.364 4.155 1.00 96.31 87 ILE A O 1
ATOM 651 N N . TYR A 1 88 ? 0.996 -0.955 6.185 1.00 96.56 88 TYR A N 1
ATOM 652 C CA . TYR A 1 88 ? 1.074 -2.401 6.007 1.00 96.56 88 TYR A CA 1
ATOM 653 C C . TYR A 1 88 ? -0.347 -2.974 6.046 1.00 96.56 88 TYR A C 1
ATOM 655 O O . TYR A 1 88 ? -0.890 -3.177 7.138 1.00 96.56 88 TYR A O 1
ATOM 663 N N . PRO A 1 89 ? -1.004 -3.142 4.887 1.00 95.12 89 PRO A N 1
ATOM 664 C CA . PRO A 1 89 ? -2.301 -3.794 4.823 1.00 95.12 89 PRO A CA 1
ATOM 665 C C . PRO A 1 89 ? -2.190 -5.305 5.054 1.00 95.12 89 PRO A C 1
ATOM 667 O O . PRO A 1 89 ? -1.248 -5.952 4.601 1.00 95.12 89 PRO A O 1
ATOM 670 N N . ASN A 1 90 ? -3.204 -5.875 5.698 1.00 95.31 90 ASN A N 1
ATOM 671 C CA . ASN A 1 90 ? -3.325 -7.310 5.944 1.00 95.31 90 ASN A CA 1
ATOM 672 C C . ASN A 1 90 ? -3.852 -8.045 4.703 1.00 95.31 90 ASN A C 1
ATOM 674 O O . ASN A 1 90 ? -4.980 -8.540 4.655 1.00 95.31 90 ASN A O 1
ATOM 678 N N . VAL A 1 91 ? -3.063 -8.008 3.635 1.00 93.69 91 VAL A N 1
ATOM 679 C CA . VAL A 1 91 ? -3.330 -8.689 2.370 1.00 93.69 91 VAL A CA 1
ATOM 680 C C . VAL A 1 91 ? -2.013 -8.903 1.642 1.00 93.69 91 VAL A C 1
ATOM 682 O O . VAL A 1 91 ? -1.098 -8.089 1.745 1.00 93.69 91 VAL A O 1
ATOM 685 N N . ASN A 1 92 ? -1.926 -9.988 0.878 1.00 93.75 92 ASN A N 1
ATOM 686 C CA . ASN A 1 92 ? -0.798 -10.186 -0.017 1.00 93.75 92 ASN A CA 1
ATOM 687 C C . ASN A 1 92 ? -0.965 -9.310 -1.256 1.00 93.75 92 ASN A C 1
ATOM 689 O O . ASN A 1 92 ? -1.917 -9.483 -2.019 1.00 93.75 92 ASN A O 1
ATOM 693 N N . ILE A 1 93 ? -0.025 -8.393 -1.454 1.00 93.00 93 ILE A N 1
ATOM 694 C CA . ILE A 1 93 ? 0.074 -7.576 -2.657 1.00 93.00 93 ILE A CA 1
ATOM 695 C C . ILE A 1 93 ? 0.989 -8.322 -3.626 1.00 93.00 93 ILE A C 1
ATOM 697 O O . ILE A 1 93 ? 2.108 -8.669 -3.268 1.00 93.00 93 ILE A O 1
ATOM 701 N N . THR A 1 94 ? 0.512 -8.634 -4.830 1.00 90.94 94 THR A N 1
ATOM 702 C CA . THR A 1 94 ? 1.287 -9.461 -5.788 1.00 90.94 94 THR A CA 1
ATOM 703 C C . THR A 1 94 ? 1.323 -8.893 -7.201 1.00 90.94 94 THR A C 1
ATOM 705 O O . THR A 1 94 ? 2.096 -9.348 -8.041 1.00 90.94 94 THR A O 1
ATOM 708 N N . ASP A 1 95 ? 0.503 -7.885 -7.452 1.00 90.31 95 ASP A N 1
ATOM 709 C CA . ASP A 1 95 ? 0.232 -7.246 -8.732 1.00 90.31 95 ASP A CA 1
ATOM 710 C C . ASP A 1 95 ? 0.734 -5.796 -8.780 1.00 90.31 95 ASP A C 1
ATOM 712 O O . ASP A 1 95 ? 0.535 -5.107 -9.780 1.00 90.31 95 ASP A O 1
ATOM 716 N N . SER A 1 96 ? 1.441 -5.334 -7.743 1.00 91.31 96 SER A N 1
ATOM 717 C CA . SER A 1 96 ? 2.099 -4.033 -7.783 1.00 91.31 96 SER A CA 1
ATOM 718 C C . SER A 1 96 ? 3.227 -4.039 -8.821 1.00 91.31 96 SER A C 1
ATOM 720 O O . SER A 1 96 ? 3.987 -5.009 -8.909 1.00 91.31 96 SER A O 1
ATOM 722 N N . PRO A 1 97 ? 3.447 -2.939 -9.558 1.00 91.31 97 PRO A N 1
ATOM 723 C CA . PRO A 1 97 ? 4.658 -2.771 -10.363 1.00 91.31 97 PRO A CA 1
ATOM 724 C C . PRO A 1 97 ? 5.935 -2.654 -9.510 1.00 91.31 97 PRO A C 1
ATOM 726 O O . PRO A 1 97 ? 7.039 -2.702 -10.051 1.00 91.31 97 PRO A O 1
ATOM 729 N N . CYS A 1 98 ? 5.809 -2.477 -8.190 1.00 93.00 98 CYS A N 1
ATOM 730 C CA . CYS A 1 98 ? 6.920 -2.206 -7.289 1.00 93.00 98 CYS A CA 1
ATOM 731 C C . CYS A 1 98 ? 7.315 -3.459 -6.500 1.00 93.00 98 CYS A C 1
ATOM 733 O O . CYS A 1 98 ? 6.594 -3.915 -5.611 1.00 93.00 98 CYS A O 1
ATOM 735 N N . THR A 1 99 ? 8.508 -3.995 -6.778 1.00 91.62 99 THR A N 1
ATOM 736 C CA . THR A 1 99 ? 8.995 -5.260 -6.200 1.00 91.62 99 THR A CA 1
ATOM 737 C C . THR A 1 99 ? 8.955 -5.286 -4.672 1.00 91.62 99 THR A C 1
ATOM 739 O O . THR A 1 99 ? 8.587 -6.303 -4.088 1.00 91.62 99 THR A O 1
ATOM 742 N N . ARG A 1 100 ? 9.303 -4.184 -3.993 1.00 93.06 100 ARG A N 1
ATOM 743 C CA . ARG A 1 100 ? 9.271 -4.164 -2.521 1.00 93.06 100 ARG A CA 1
ATOM 744 C C . ARG A 1 100 ? 7.860 -4.129 -1.960 1.00 93.06 100 ARG A C 1
ATOM 746 O O . ARG A 1 100 ? 7.635 -4.718 -0.912 1.00 93.06 100 ARG A O 1
ATOM 753 N N . THR A 1 101 ? 6.918 -3.482 -2.642 1.00 94.94 101 THR A N 1
ATOM 754 C CA . THR A 1 101 ? 5.505 -3.539 -2.247 1.00 94.94 101 THR A CA 1
ATOM 755 C C . THR A 1 101 ? 4.991 -4.968 -2.291 1.00 94.94 101 THR A C 1
ATOM 757 O O . THR A 1 101 ? 4.357 -5.388 -1.328 1.00 94.94 101 THR A O 1
ATOM 760 N N 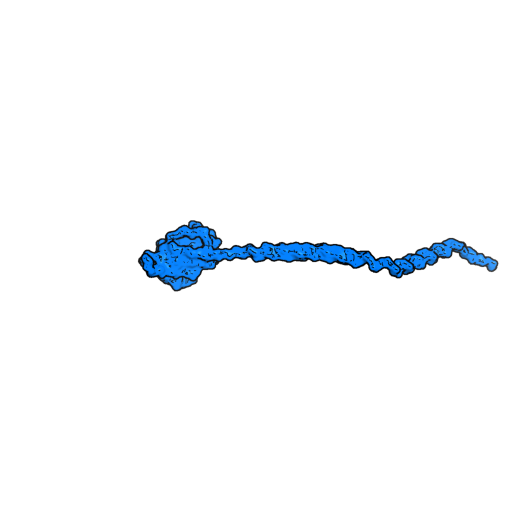. ASN A 1 102 ? 5.345 -5.728 -3.331 1.00 92.81 102 ASN A N 1
ATOM 761 C CA . ASN A 1 102 ? 4.957 -7.135 -3.432 1.00 92.81 102 ASN A CA 1
ATOM 762 C C . ASN A 1 102 ? 5.616 -8.014 -2.359 1.00 92.81 102 ASN A C 1
ATOM 764 O O . ASN A 1 102 ? 4.985 -8.894 -1.787 1.00 92.81 102 ASN A O 1
ATOM 768 N N . ASN A 1 103 ? 6.898 -7.784 -2.068 1.00 93.94 103 ASN A N 1
ATOM 769 C CA . ASN A 1 103 ? 7.638 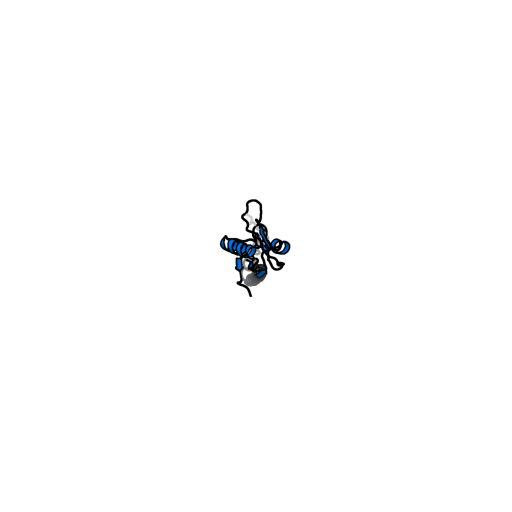-8.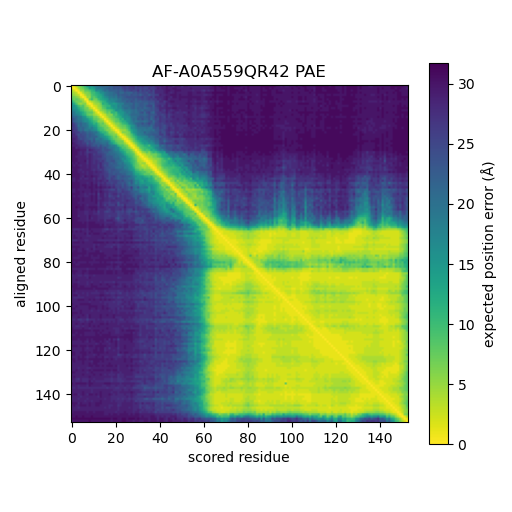624 -1.123 1.00 93.94 103 ASN A CA 1
ATOM 770 C C . ASN A 1 103 ? 7.314 -8.322 0.345 1.00 93.94 103 ASN A C 1
ATOM 772 O O . ASN A 1 103 ? 7.425 -9.203 1.194 1.00 93.94 103 ASN A O 1
ATOM 776 N N . GLU A 1 104 ? 6.985 -7.069 0.658 1.00 94.38 104 GLU A N 1
ATOM 777 C CA . GLU A 1 104 ? 6.838 -6.584 2.033 1.00 94.38 104 GLU A CA 1
ATOM 778 C C . GLU A 1 104 ? 5.388 -6.206 2.385 1.00 94.38 104 GLU A C 1
ATOM 780 O O . GLU A 1 104 ? 5.146 -5.751 3.503 1.00 94.38 104 GLU A O 1
ATOM 785 N N . ASN A 1 105 ? 4.437 -6.382 1.456 1.00 95.19 105 ASN A N 1
ATOM 786 C CA . ASN A 1 105 ? 3.013 -6.051 1.603 1.00 95.19 105 ASN A CA 1
ATOM 787 C C . ASN A 1 105 ? 2.793 -4.650 2.187 1.00 95.19 105 ASN A C 1
ATOM 789 O O . ASN A 1 105 ? 2.199 -4.484 3.253 1.00 95.19 105 ASN A O 1
ATOM 793 N N . ARG A 1 106 ? 3.325 -3.625 1.512 1.00 94.62 106 ARG A N 1
ATOM 794 C CA . ARG A 1 106 ? 3.272 -2.244 2.012 1.00 94.62 106 ARG A CA 1
ATOM 795 C C . ARG A 1 106 ? 3.138 -1.196 0.916 1.00 94.62 106 ARG A C 1
ATOM 797 O O . ARG A 1 106 ? 3.676 -1.370 -0.179 1.00 94.62 106 ARG A O 1
ATOM 804 N N . LEU A 1 107 ? 2.487 -0.082 1.244 1.00 95.69 107 LEU A N 1
ATOM 805 C CA . LEU A 1 107 ? 2.333 1.073 0.354 1.00 95.69 107 LEU A CA 1
ATOM 806 C C . LEU A 1 107 ? 2.708 2.375 1.057 1.00 95.69 107 LEU A C 1
ATOM 808 O O . LEU A 1 107 ? 2.483 2.527 2.258 1.00 95.69 107 LEU A O 1
ATOM 812 N N . THR A 1 108 ? 3.216 3.332 0.287 1.00 95.44 108 THR A N 1
ATOM 813 C CA . THR A 1 108 ? 3.545 4.676 0.769 1.00 95.44 108 THR A CA 1
ATOM 814 C C . THR A 1 108 ? 2.350 5.621 0.615 1.00 95.44 108 THR A C 1
ATOM 816 O O . THR A 1 108 ? 1.661 5.631 -0.400 1.00 95.44 108 THR A O 1
ATOM 819 N N . ILE A 1 109 ? 2.105 6.451 1.616 1.00 94.56 109 ILE A N 1
ATOM 820 C CA . ILE A 1 109 ? 1.109 7.514 1.675 1.00 94.56 109 ILE A CA 1
ATOM 821 C C . ILE A 1 109 ? 1.767 8.825 1.247 1.00 94.56 109 ILE A C 1
ATOM 823 O O . ILE A 1 109 ? 2.850 9.165 1.722 1.00 94.56 109 ILE A O 1
ATOM 827 N N . LYS A 1 110 ? 1.097 9.596 0.385 1.00 88.75 110 LYS A N 1
ATOM 828 C CA . LYS A 1 110 ? 1.662 10.843 -0.155 1.00 88.75 110 LYS A CA 1
ATO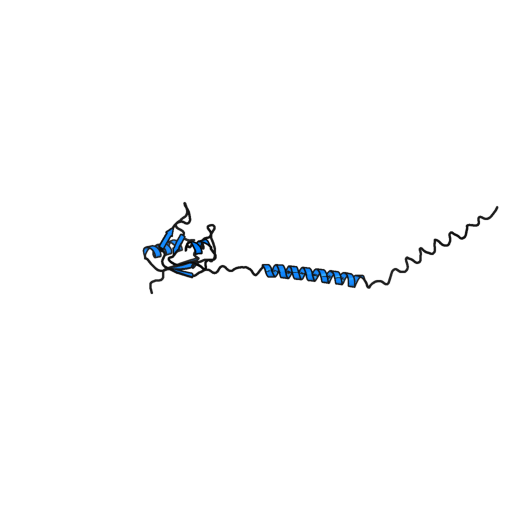M 829 C C . LYS A 1 110 ? 1.200 12.100 0.578 1.00 88.75 110 LYS A C 1
ATOM 831 O O . LYS A 1 110 ? 1.885 13.116 0.519 1.00 88.75 110 LYS A O 1
ATOM 836 N N . ASN A 1 111 ? 0.027 12.073 1.211 1.00 89.69 111 ASN A N 1
ATOM 837 C CA . ASN A 1 111 ? -0.566 13.271 1.803 1.00 89.69 111 ASN A CA 1
ATOM 838 C C . ASN A 1 111 ? -1.192 13.024 3.183 1.00 89.69 111 ASN A C 1
ATOM 840 O O . ASN A 1 111 ? -1.503 11.897 3.568 1.00 89.69 111 ASN A O 1
ATOM 844 N N . GLU A 1 112 ? -1.393 14.115 3.919 1.00 89.75 112 GLU A N 1
ATOM 845 C CA . GLU A 1 112 ? -1.929 14.089 5.283 1.00 89.75 112 GLU A CA 1
ATOM 846 C C . GLU A 1 112 ? -3.374 13.583 5.346 1.00 89.75 112 GLU A C 1
ATOM 848 O O . GLU A 1 112 ? -3.740 12.902 6.297 1.00 89.75 112 GLU A O 1
ATOM 853 N N . ALA A 1 113 ? -4.193 13.833 4.321 1.00 91.00 113 ALA A N 1
ATOM 854 C CA . ALA A 1 113 ? -5.573 13.352 4.297 1.00 91.00 113 ALA A CA 1
ATOM 855 C C . ALA A 1 113 ? -5.637 11.815 4.265 1.00 91.00 113 ALA A C 1
ATOM 857 O O . ALA A 1 113 ? -6.342 11.198 5.061 1.00 91.00 113 ALA A O 1
ATOM 858 N N . GLN A 1 114 ? -4.852 11.184 3.389 1.00 92.94 114 GLN A N 1
ATOM 859 C CA . GLN A 1 114 ? -4.689 9.731 3.338 1.00 92.94 114 GLN A CA 1
ATOM 860 C C . GLN A 1 114 ? -4.126 9.192 4.657 1.00 92.94 114 GLN A C 1
ATOM 862 O O . GLN A 1 114 ? -4.593 8.161 5.132 1.00 92.94 114 GLN A O 1
ATOM 867 N N . MET A 1 115 ? -3.171 9.904 5.266 1.00 93.25 115 MET A N 1
ATOM 868 C CA . MET A 1 115 ? -2.618 9.549 6.574 1.00 93.25 115 MET A CA 1
ATOM 869 C C . MET A 1 115 ? -3.693 9.520 7.654 1.00 93.25 115 MET A C 1
ATOM 871 O O . MET A 1 115 ? -3.803 8.545 8.390 1.00 93.25 115 MET A O 1
ATOM 875 N N . SER A 1 116 ? -4.513 10.569 7.739 1.00 92.62 116 SER A N 1
ATOM 876 C CA . SER A 1 116 ? -5.602 10.648 8.710 1.00 92.62 116 SER A CA 1
ATOM 877 C C . SER A 1 116 ? -6.619 9.528 8.507 1.00 92.62 116 SER A C 1
ATOM 879 O O . SER A 1 116 ? -7.068 8.939 9.487 1.00 92.62 116 SER A O 1
ATOM 881 N N . VAL A 1 117 ? -6.952 9.184 7.256 1.00 93.38 117 VAL A N 1
ATOM 882 C CA . VAL A 1 117 ? -7.854 8.060 6.958 1.00 93.38 117 VAL A CA 1
ATOM 883 C C . VAL A 1 117 ? -7.217 6.723 7.339 1.00 93.38 117 VAL A C 1
ATOM 885 O O . VAL A 1 117 ? -7.867 5.909 7.988 1.00 93.38 117 VAL A O 1
ATOM 888 N N . ALA A 1 118 ? -5.952 6.494 6.985 1.00 94.25 118 ALA A N 1
ATOM 889 C CA . ALA A 1 118 ? -5.226 5.277 7.342 1.00 94.25 118 ALA A CA 1
ATOM 890 C C . ALA A 1 118 ? -5.135 5.098 8.863 1.00 94.25 118 ALA A C 1
ATOM 892 O O . ALA A 1 118 ? -5.391 4.014 9.382 1.00 94.25 118 ALA A O 1
ATOM 893 N N . LEU A 1 119 ? -4.831 6.178 9.584 1.00 94.44 119 LEU A N 1
ATOM 894 C CA . LEU A 1 119 ? -4.761 6.178 11.038 1.00 94.44 119 LEU A CA 1
ATOM 895 C C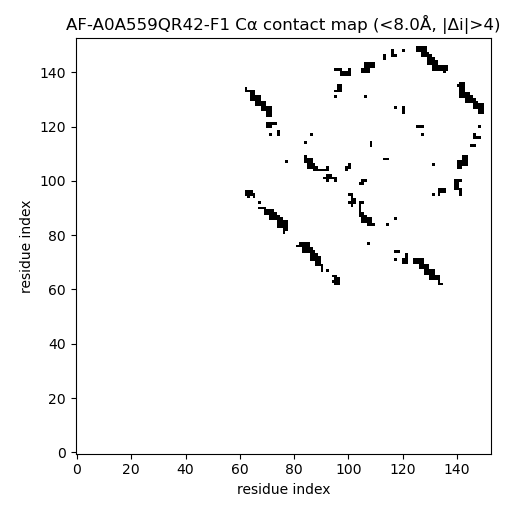 . LEU A 1 119 ? -6.136 5.936 11.668 1.00 94.44 119 LEU A C 1
ATOM 897 O O . LEU A 1 119 ? -6.257 5.122 12.579 1.00 94.44 119 LEU A O 1
ATOM 901 N N . ALA A 1 120 ? -7.185 6.592 11.166 1.00 93.94 120 ALA A N 1
ATOM 902 C CA . ALA A 1 120 ? -8.547 6.358 11.630 1.00 93.94 120 ALA A CA 1
ATOM 903 C C . ALA A 1 120 ? -8.969 4.898 11.413 1.00 93.94 120 ALA A C 1
ATOM 905 O O . ALA A 1 120 ? -9.562 4.296 12.306 1.00 93.94 120 ALA A O 1
ATOM 906 N N . ALA A 1 121 ? -8.631 4.310 10.264 1.00 94.06 121 ALA A N 1
ATOM 907 C CA . ALA A 1 121 ? -8.903 2.909 9.964 1.00 94.06 121 ALA A CA 1
ATOM 908 C C . ALA A 1 121 ? -8.160 1.948 10.898 1.00 94.06 121 ALA A C 1
ATOM 910 O O . ALA A 1 121 ? -8.776 1.009 11.393 1.00 94.06 121 ALA A O 1
ATOM 911 N N . LEU A 1 122 ? -6.877 2.213 11.170 1.00 95.00 122 LEU A N 1
ATOM 912 C CA . LEU A 1 122 ? -6.060 1.433 12.102 1.00 95.00 122 LEU A CA 1
ATOM 913 C C . LEU A 1 122 ? -6.646 1.467 13.521 1.00 95.00 122 LEU A C 1
ATOM 915 O O . LEU A 1 122 ? -6.829 0.425 14.138 1.00 95.00 122 LEU A O 1
ATOM 919 N N . ILE A 1 123 ? -6.981 2.656 14.034 1.00 94.94 123 ILE A N 1
ATOM 920 C CA . ILE A 1 123 ? -7.513 2.816 15.399 1.00 94.94 123 ILE A CA 1
ATOM 921 C C . ILE A 1 123 ? -8.912 2.197 15.536 1.00 94.94 123 ILE A C 1
ATOM 923 O O . ILE A 1 123 ? -9.266 1.693 16.599 1.00 94.94 123 ILE A O 1
ATOM 927 N N . SER A 1 124 ? -9.723 2.255 14.477 1.00 93.19 124 SER A N 1
ATOM 928 C CA . SER A 1 124 ? -11.101 1.747 14.488 1.00 93.19 124 SER A CA 1
ATOM 929 C C . SER A 1 124 ? -11.249 0.301 14.008 1.00 93.19 124 SER A C 1
ATOM 931 O O . SER A 1 124 ? -12.383 -0.178 13.930 1.00 93.19 124 SER A O 1
ATOM 933 N N . ASP A 1 125 ? -10.135 -0.367 13.686 1.00 92.50 125 ASP A N 1
ATOM 934 C CA . ASP A 1 125 ? -10.081 -1.724 13.130 1.00 92.50 125 ASP A CA 1
ATOM 935 C C . ASP A 1 125 ? -11.064 -1.919 11.958 1.00 92.50 125 ASP A C 1
ATOM 937 O O . ASP A 1 125 ? -11.906 -2.821 11.918 1.00 92.50 125 ASP A O 1
ATOM 941 N N . LYS A 1 126 ? -11.031 -0.977 11.005 1.00 92.00 126 LYS A N 1
ATOM 942 C CA . LYS A 1 126 ? -11.911 -0.987 9.830 1.00 92.00 126 LYS A CA 1
ATOM 943 C C . LYS A 1 126 ? -11.188 -1.468 8.588 1.00 92.00 126 LYS A C 1
ATOM 945 O O . LYS A 1 126 ? -10.036 -1.126 8.330 1.00 92.00 126 LYS A O 1
ATOM 950 N N . LYS A 1 127 ? -11.933 -2.197 7.754 1.00 93.38 127 LYS A N 1
ATOM 951 C CA . LYS A 1 127 ? -11.499 -2.501 6.393 1.00 93.38 127 LYS A CA 1
ATOM 952 C C . LYS A 1 127 ? -11.440 -1.219 5.570 1.00 93.38 127 LYS A C 1
ATOM 954 O O . LYS A 1 127 ? -12.383 -0.422 5.554 1.00 93.38 127 LYS A O 1
ATOM 959 N N . VAL A 1 128 ? -10.339 -1.071 4.854 1.00 93.75 128 VAL A N 1
ATOM 960 C CA . VAL A 1 128 ? -10.107 -0.021 3.874 1.00 93.75 128 VAL A CA 1
ATOM 961 C C . VAL A 1 128 ? -9.981 -0.617 2.488 1.00 93.75 128 VAL A C 1
ATOM 963 O O . VAL A 1 128 ? -9.517 -1.745 2.323 1.00 93.75 128 VAL A O 1
ATOM 966 N N . THR A 1 129 ? -10.342 0.174 1.487 1.00 94.19 129 THR A N 1
ATOM 967 C CA . THR A 1 129 ? -9.891 -0.056 0.118 1.00 94.19 129 THR A CA 1
ATOM 968 C C . THR A 1 129 ? -8.775 0.918 -0.202 1.00 94.19 129 THR A C 1
ATOM 970 O O . THR A 1 129 ? -8.924 2.130 -0.035 1.00 94.19 129 THR A O 1
ATOM 973 N N . ILE A 1 130 ? -7.664 0.370 -0.669 1.00 94.00 130 ILE A N 1
ATOM 974 C CA . ILE A 1 130 ? -6.463 1.088 -1.064 1.00 94.00 130 ILE A CA 1
ATOM 975 C C . ILE A 1 130 ? -6.305 0.877 -2.562 1.00 94.00 130 ILE A C 1
ATOM 977 O O . ILE A 1 130 ? -6.224 -0.262 -3.014 1.00 94.00 130 ILE A O 1
ATOM 981 N N . GLN A 1 131 ? -6.255 1.957 -3.334 1.00 93.12 131 GLN A N 1
ATOM 982 C CA . GLN A 1 131 ? -5.842 1.874 -4.731 1.00 93.12 131 GLN A CA 1
ATOM 983 C C . GLN A 1 131 ? -4.386 2.314 -4.833 1.00 93.12 131 GLN A C 1
ATOM 985 O O . GLN A 1 131 ? -4.047 3.429 -4.431 1.00 93.12 131 GLN A O 1
ATOM 990 N N . GLY A 1 132 ? -3.536 1.446 -5.373 1.00 93.06 132 GLY A N 1
ATOM 991 C CA . GLY A 1 132 ? -2.168 1.779 -5.745 1.00 93.06 132 GLY A CA 1
ATOM 992 C C . GLY A 1 132 ? -2.129 2.824 -6.863 1.00 93.06 132 GLY A C 1
ATOM 993 O O . GLY A 1 132 ? -3.097 3.024 -7.589 1.00 93.06 132 GLY A O 1
ATOM 994 N N . SER A 1 133 ? -1.039 3.567 -6.988 1.00 92.69 133 SER A N 1
ATOM 995 C CA . SER A 1 133 ? -0.874 4.551 -8.069 1.00 92.69 133 SER A CA 1
ATOM 996 C C . SER A 1 133 ? -0.227 3.966 -9.320 1.00 92.69 133 SER A C 1
ATOM 998 O O . SER A 1 133 ? -0.153 4.654 -10.334 1.00 92.69 133 SER A O 1
ATOM 1000 N N . GLY A 1 134 ? 0.298 2.744 -9.242 1.00 91.62 134 GLY A N 1
ATOM 1001 C CA . GLY A 1 134 ? 1.166 2.169 -10.258 1.00 91.62 134 GLY A CA 1
ATOM 1002 C C . GLY A 1 134 ? 2.567 2.800 -10.308 1.00 91.62 134 GLY A C 1
ATOM 1003 O O . GLY A 1 134 ? 3.342 2.473 -11.203 1.00 91.62 134 GLY A O 1
ATOM 1004 N N . ASN A 1 135 ? 2.913 3.708 -9.387 1.00 91.81 135 ASN A N 1
ATOM 1005 C CA . ASN A 1 135 ? 4.200 4.406 -9.375 1.00 91.81 135 ASN A CA 1
ATOM 1006 C C . ASN A 1 135 ? 5.017 4.044 -8.134 1.00 91.81 135 ASN A C 1
ATOM 1008 O O . ASN A 1 135 ? 4.526 4.140 -7.004 1.00 91.81 135 ASN A O 1
ATOM 1012 N N . CYS A 1 136 ? 6.281 3.687 -8.357 1.00 92.56 136 CYS A N 1
ATOM 1013 C CA . CYS A 1 136 ? 7.239 3.398 -7.298 1.00 92.56 136 CYS A CA 1
ATOM 1014 C C . CYS A 1 136 ? 7.957 4.675 -6.871 1.00 92.56 136 CYS A C 1
ATOM 1016 O O . CYS A 1 136 ? 8.385 5.464 -7.715 1.00 92.56 136 CYS A O 1
ATOM 1018 N N . ASN A 1 137 ? 8.100 4.868 -5.565 1.00 91.19 137 ASN A N 1
ATOM 1019 C CA . ASN A 1 137 ? 8.963 5.905 -5.019 1.00 91.19 137 ASN A CA 1
ATOM 1020 C C . ASN A 1 137 ? 10.448 5.503 -5.104 1.00 91.19 137 ASN A C 1
ATOM 1022 O O . ASN A 1 137 ? 10.792 4.426 -5.598 1.00 91.19 137 ASN A O 1
ATOM 1026 N N . GLU A 1 138 ? 11.333 6.362 -4.596 1.00 89.38 138 GLU A N 1
ATOM 1027 C CA . GLU A 1 138 ? 12.785 6.135 -4.610 1.00 89.38 138 GLU A CA 1
ATOM 1028 C C . GLU A 1 138 ? 13.204 4.882 -3.829 1.00 89.38 138 GLU A C 1
ATOM 1030 O O . GLU A 1 138 ? 14.144 4.192 -4.222 1.00 89.38 138 GLU A O 1
ATOM 1035 N N . ALA A 1 139 ? 12.468 4.522 -2.774 1.00 88.69 139 ALA A N 1
ATOM 1036 C CA . ALA A 1 139 ? 12.696 3.284 -2.041 1.00 88.69 139 ALA A CA 1
ATOM 1037 C C . ALA A 1 139 ? 12.132 2.038 -2.732 1.00 88.69 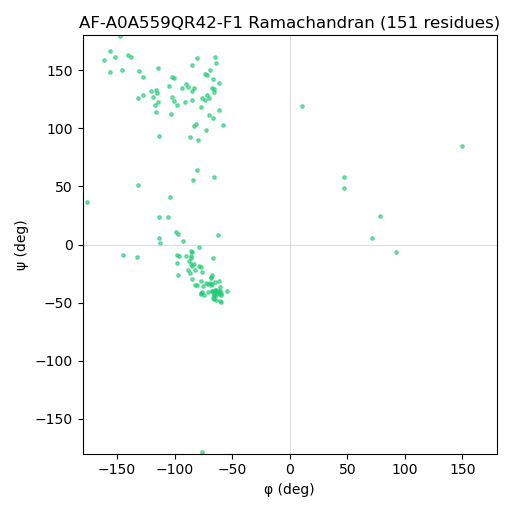139 ALA A C 1
ATOM 1039 O O . ALA A 1 139 ? 12.323 0.945 -2.198 1.00 88.69 139 ALA A O 1
ATOM 1040 N N . GLY A 1 140 ? 11.462 2.162 -3.882 1.00 91.81 140 GLY A N 1
ATOM 1041 C CA . GLY A 1 140 ? 10.874 1.049 -4.627 1.00 91.81 140 GLY A CA 1
ATOM 1042 C C . GLY A 1 140 ? 9.547 0.544 -4.056 1.00 91.81 140 GLY A C 1
ATOM 1043 O O . GLY A 1 140 ? 9.209 -0.624 -4.254 1.00 91.81 140 GLY A O 1
ATOM 1044 N N . ILE A 1 141 ? 8.824 1.394 -3.322 1.00 93.88 141 ILE A N 1
ATOM 1045 C CA . ILE A 1 141 ? 7.503 1.131 -2.739 1.00 93.88 141 ILE A CA 1
ATOM 1046 C C . ILE A 1 141 ? 6.446 1.865 -3.569 1.00 93.88 141 ILE A C 1
ATOM 1048 O O . ILE A 1 141 ? 6.622 3.024 -3.946 1.00 93.88 141 ILE A O 1
ATOM 1052 N N . GLU A 1 142 ? 5.334 1.202 -3.856 1.00 95.00 142 GLU A N 1
ATOM 1053 C CA . GLU A 1 142 ? 4.200 1.809 -4.536 1.00 95.00 142 GLU A CA 1
ATOM 1054 C C . GLU A 1 142 ? 3.525 2.867 -3.663 1.00 95.00 142 GLU A C 1
ATOM 1056 O O . GLU A 1 142 ? 3.236 2.646 -2.486 1.00 95.00 142 GLU A O 1
ATOM 1061 N N . THR A 1 143 ? 3.216 4.016 -4.260 1.00 94.25 143 THR A N 1
ATOM 1062 C CA . THR A 1 143 ? 2.433 5.058 -3.588 1.00 94.25 143 THR A CA 1
ATOM 1063 C C . THR A 1 143 ? 0.936 4.764 -3.698 1.00 94.25 143 THR A C 1
ATOM 1065 O O . THR A 1 143 ? 0.448 4.471 -4.788 1.00 94.25 143 THR A O 1
ATOM 1068 N N . ALA A 1 144 ? 0.184 4.899 -2.608 1.00 93.75 144 ALA A N 1
ATOM 1069 C CA . ALA A 1 144 ? -1.270 4.824 -2.601 1.00 93.75 144 ALA A CA 1
ATOM 1070 C C . ALA A 1 144 ? -1.885 6.075 -3.255 1.00 93.75 144 ALA A C 1
ATOM 1072 O O . ALA A 1 144 ? -1.590 7.215 -2.886 1.00 93.75 144 ALA A O 1
ATOM 1073 N N . ASN A 1 145 ? -2.779 5.862 -4.216 1.00 92.44 145 ASN A N 1
ATOM 1074 C CA . ASN A 1 145 ? -3.554 6.919 -4.855 1.00 92.44 145 ASN A CA 1
ATOM 1075 C C . ASN A 1 145 ? -4.701 7.400 -3.953 1.00 92.44 145 ASN A C 1
ATOM 1077 O O . ASN A 1 145 ? -4.915 8.600 -3.785 1.00 92.44 145 ASN A O 1
ATOM 1081 N N . TYR A 1 146 ? -5.408 6.474 -3.304 1.00 91.00 146 TYR A N 1
ATOM 1082 C CA . TYR A 1 146 ? -6.382 6.791 -2.260 1.00 91.00 146 TYR A CA 1
ATOM 1083 C C . TYR A 1 146 ? -6.519 5.658 -1.249 1.00 91.00 146 TYR A C 1
ATOM 1085 O O . TYR A 1 146 ? -6.182 4.505 -1.523 1.00 91.00 146 TYR A O 1
ATOM 1093 N N . ILE A 1 147 ? -7.073 6.010 -0.090 1.00 93.75 147 ILE A N 1
ATOM 1094 C CA . ILE A 1 147 ? -7.451 5.095 0.985 1.00 93.75 147 ILE A CA 1
ATOM 1095 C C . ILE A 1 147 ? -8.870 5.479 1.392 1.00 93.75 147 ILE A C 1
ATOM 1097 O O . ILE A 1 147 ? -9.131 6.647 1.675 1.00 93.75 147 ILE A O 1
ATOM 1101 N N . MET A 1 148 ? -9.790 4.519 1.392 1.00 92.75 148 MET A N 1
ATOM 1102 C CA . MET A 1 148 ? -11.191 4.747 1.746 1.00 92.75 148 MET A CA 1
ATOM 1103 C C . MET A 1 148 ? -11.635 3.765 2.821 1.00 92.75 148 MET A C 1
ATOM 1105 O O . MET A 1 148 ? -11.476 2.559 2.651 1.00 92.75 148 MET A O 1
ATOM 1109 N N . ILE A 1 149 ? -12.232 4.274 3.899 1.00 90.94 149 ILE A N 1
ATOM 1110 C CA . ILE A 1 149 ? -12.919 3.454 4.902 1.00 90.94 149 ILE A CA 1
ATOM 1111 C C . ILE A 1 149 ? -14.343 3.214 4.415 1.00 90.94 149 ILE A C 1
ATOM 1113 O O . ILE A 1 149 ? -15.092 4.167 4.192 1.00 90.94 149 ILE A O 1
ATOM 1117 N N . TYR A 1 150 ? -14.745 1.951 4.308 1.00 79.31 150 TYR A N 1
ATOM 1118 C CA . TYR A 1 150 ? -16.150 1.629 4.093 1.00 79.31 150 TYR A CA 1
ATOM 1119 C C . TYR A 1 150 ? -16.881 1.589 5.429 1.00 79.31 150 TYR A C 1
ATOM 1121 O O . TYR A 1 150 ? -16.444 0.960 6.395 1.00 79.31 150 TYR A O 1
ATOM 1129 N N . ARG A 1 151 ? -18.035 2.254 5.480 1.00 59.91 151 ARG A N 1
ATOM 1130 C CA . ARG A 1 151 ? -18.984 2.086 6.577 1.00 59.91 151 ARG A CA 1
ATOM 1131 C C . ARG A 1 151 ? -19.616 0.707 6.385 1.00 59.91 151 ARG A C 1
ATOM 1133 O O . ARG A 1 151 ? -20.456 0.579 5.509 1.00 59.91 151 ARG A O 1
ATOM 1140 N N . ASN A 1 152 ? -19.104 -0.282 7.124 1.00 57.50 152 ASN A N 1
ATOM 1141 C CA . ASN A 1 152 ? -19.573 -1.667 7.276 1.00 57.50 152 ASN A CA 1
ATOM 1142 C C . ASN A 1 152 ? -20.677 -2.132 6.299 1.00 57.50 152 ASN A C 1
ATOM 1144 O O . ASN A 1 152 ? -21.809 -1.653 6.378 1.00 57.50 152 ASN A O 1
ATOM 1148 N N . GLN A 1 153 ? -20.373 -3.155 5.495 1.00 44.88 153 GLN A N 1
ATOM 1149 C CA . GLN A 1 153 ? -21.354 -4.229 5.296 1.00 44.88 153 GLN A CA 1
ATOM 1150 C C . GLN A 1 153 ? -21.428 -5.071 6.570 1.00 44.88 153 GLN A C 1
ATOM 1152 O O . GLN A 1 153 ? -20.363 -5.220 7.220 1.00 44.88 153 GLN A O 1
#

Nearest PDB structures (foldseek):
  8bbz-assembly4_AAA  TM=7.493E-01  e=1.766E-02  Escherichia coli
  7xhs-assembly1_A  TM=5.977E-01  e=2.582E-02  Photorhabdus
  6ro0-assembly1_L  TM=6.021E-01  e=1.083E+00  Bordetella pertussis
  4pk3-assembly1_A  TM=4.758E-01  e=3.386E+00  Homo sapiens

Solvent-accessible surface area (backbone atoms only — not comparable to full-atom values): 9040 Å² total; per-residue (Å²): 142,83,85,85,82,80,68,84,74,72,72,68,69,68,66,66,66,65,66,73,66,76,75,80,84,86,74,96,68,62,62,64,60,55,48,52,58,51,53,60,57,50,52,57,51,51,53,49,52,52,50,52,57,57,65,65,66,74,74,74,77,75,53,54,50,43,77,46,76,27,40,48,77,47,72,38,46,83,52,93,92,50,63,70,33,24,40,30,43,66,52,90,39,79,64,53,70,17,67,50,14,34,75,64,24,34,34,29,52,85,49,69,68,47,46,53,47,53,50,51,26,42,77,65,75,32,50,28,42,38,32,39,55,37,44,58,48,96,88,33,30,26,31,42,68,48,61,42,75,63,85,72,133

Secondary structure (DSSP, 8-state):
-------TTGGGSSSSSSSSSTT-S--TTSHHHHHHHHHHHHHHHHHHHHHHHHHHTT--------EEEE-EEEEE-SSTTS-S-EEEESS---S-S-HHHHHHT-EE--SHHHHHHHHHHHHTT--EEEEEEEEE-TTS-EEEEEEEE----

Sequence (153 aa):
MPHNQVSQLDLRSGAVICAKRYASTNNHASTAAVAARRYAKETGKMMKILVTILTVCTLVSTSQAGVYTATIDRIQAEGIGDNFNVIYPNVNITDSPCTRTNNENRLTIKNEAQMSVALAALISDKKVTIQGSGNCNEAGIETANYIMIYRNQ

Radius of gyration: 41.92 Å; Cα contacts (8 Å, |Δi|>4): 214; chains: 1; bounding box: 92×35×118 Å

Foldseek 3Di:
DDDDDDDPPVVPPPPVVVVVVPVPDDPPDPPVVVVVVVVVVVVVVVVVVVVVVVVVPPPPPPQAWDKDKFQWQDFAAPDPPGDSFKTQGPDQDCRAPFPCCNVRVMAGEDDPVQVVLNVVRNVVVFIKIWTWPSDADPVRHTHTPHIDGDPDD

pLDDT: mean 73.12, std 21.92, range [36.47, 96.56]

Mean predicted aligned error: 17.46 Å